Protein AF-A0A3S9XAJ3-F1 (afdb_monomer_lite)

Structure (mmCIF, N/CA/C/O backbone):
data_AF-A0A3S9XAJ3-F1
#
_entry.id   AF-A0A3S9XAJ3-F1
#
loop_
_atom_site.group_PDB
_atom_site.id
_atom_site.type_symbol
_atom_site.label_atom_id
_atom_site.label_alt_id
_atom_site.label_comp_id
_atom_site.label_asym_id
_atom_site.label_entity_id
_atom_site.label_seq_id
_atom_site.pdbx_PDB_ins_code
_atom_site.Cartn_x
_atom_site.Cartn_y
_atom_site.Cartn_z
_atom_site.occupancy
_atom_site.B_iso_or_equiv
_atom_site.auth_seq_id
_atom_site.auth_comp_id
_atom_site.auth_asym_id
_atom_site.auth_atom_id
_atom_site.pdbx_PDB_model_num
ATOM 1 N N . MET A 1 1 ? 7.765 -5.015 -3.822 1.00 49.28 1 MET A N 1
ATOM 2 C CA . MET A 1 1 ? 6.701 -5.568 -4.694 1.00 49.28 1 MET A CA 1
ATOM 3 C C . MET A 1 1 ? 5.484 -5.833 -3.830 1.00 49.28 1 MET A C 1
ATOM 5 O O . MET A 1 1 ? 5.542 -6.723 -2.991 1.00 49.28 1 MET A O 1
ATOM 9 N N . VAL A 1 2 ? 4.423 -5.046 -3.996 1.00 48.75 2 VAL A N 1
ATOM 10 C CA . VAL A 1 2 ? 3.170 -5.230 -3.253 1.00 48.75 2 VAL A CA 1
ATOM 11 C C . VAL A 1 2 ? 2.239 -6.119 -4.062 1.00 48.75 2 VAL A C 1
ATOM 13 O O . VAL A 1 2 ? 2.112 -5.968 -5.277 1.00 48.75 2 VAL A O 1
ATOM 16 N N . ILE A 1 3 ? 1.655 -7.119 -3.403 1.00 54.78 3 ILE A N 1
ATOM 17 C CA . ILE A 1 3 ? 0.802 -8.107 -4.057 1.00 54.78 3 ILE A CA 1
ATOM 18 C C . ILE A 1 3 ? -0.633 -7.864 -3.610 1.00 54.78 3 ILE A C 1
ATOM 20 O O . ILE A 1 3 ? -0.996 -8.142 -2.468 1.00 54.78 3 ILE A O 1
ATOM 24 N N . ILE A 1 4 ? -1.457 -7.388 -4.541 1.00 50.03 4 ILE A N 1
ATOM 25 C CA . ILE A 1 4 ? -2.907 -7.325 -4.356 1.00 50.03 4 ILE A CA 1
ATOM 26 C C . ILE A 1 4 ? -3.455 -8.759 -4.415 1.00 50.03 4 ILE A C 1
ATOM 28 O O . ILE A 1 4 ? -3.181 -9.520 -5.352 1.00 50.03 4 ILE A O 1
ATOM 32 N N . VAL A 1 5 ? -4.184 -9.148 -3.370 1.00 44.34 5 VAL A N 1
ATOM 33 C CA . VAL A 1 5 ? -4.751 -10.491 -3.183 1.00 44.34 5 VAL A CA 1
ATOM 34 C C . VAL A 1 5 ? -5.956 -10.680 -4.106 1.00 44.34 5 VAL A C 1
ATOM 36 O O . VAL A 1 5 ? -6.832 -9.823 -4.175 1.00 44.34 5 VAL A O 1
ATOM 39 N N . LYS A 1 6 ? -6.028 -11.822 -4.804 1.00 44.28 6 LYS A N 1
ATOM 40 C CA . LYS A 1 6 ? -7.152 -12.196 -5.690 1.00 44.28 6 LYS A CA 1
ATOM 41 C C . LYS A 1 6 ? -8.191 -13.105 -5.000 1.00 44.28 6 LYS A C 1
ATOM 43 O O . LYS A 1 6 ? -8.961 -13.768 -5.679 1.00 44.28 6 LYS A O 1
ATOM 48 N N . LEU A 1 7 ? -8.230 -13.150 -3.667 1.00 44.25 7 LEU A N 1
ATOM 49 C CA . LEU A 1 7 ? -9.216 -13.919 -2.893 1.00 44.25 7 LEU A CA 1
ATOM 50 C C . LEU A 1 7 ? -10.121 -12.982 -2.105 1.00 44.25 7 LEU A C 1
ATOM 52 O O . LEU A 1 7 ? -9.628 -12.302 -1.213 1.00 44.25 7 LEU A O 1
ATOM 56 N N . ALA A 1 8 ? -11.411 -12.960 -2.461 1.00 47.72 8 ALA A N 1
ATOM 57 C CA . ALA A 1 8 ? -12.544 -12.260 -1.826 1.00 47.72 8 ALA A CA 1
ATOM 58 C C . ALA A 1 8 ? -12.435 -10.726 -1.680 1.00 47.72 8 ALA A C 1
ATOM 60 O O 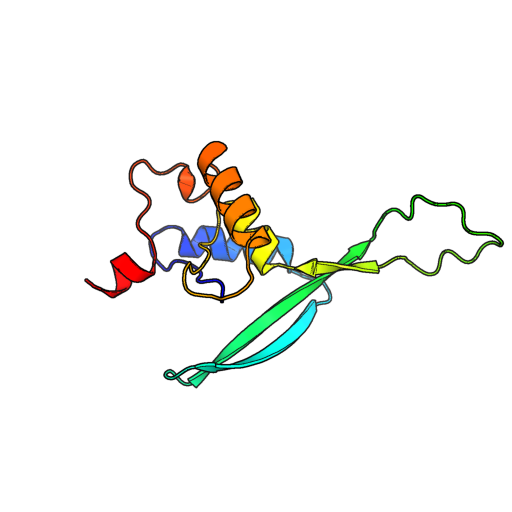. ALA A 1 8 ? -13.331 -9.987 -2.080 1.00 47.72 8 ALA A O 1
ATOM 61 N N . PHE A 1 9 ? -11.311 -10.219 -1.198 1.00 60.47 9 PHE A N 1
ATOM 62 C CA . PHE A 1 9 ? -11.024 -8.802 -1.018 1.00 60.47 9 PHE A CA 1
ATOM 63 C C . PHE A 1 9 ? -10.501 -8.116 -2.277 1.00 60.47 9 PHE A C 1
ATOM 65 O O . PHE A 1 9 ? -10.286 -6.911 -2.251 1.00 60.47 9 PHE A O 1
ATOM 72 N N . GLY A 1 10 ? -10.337 -8.835 -3.393 1.00 67.06 10 GLY A N 1
ATOM 73 C CA . GLY A 1 10 ? -9.904 -8.236 -4.660 1.00 67.06 10 GLY A CA 1
ATOM 74 C C . GLY A 1 10 ? -10.805 -7.077 -5.103 1.00 67.06 10 GLY A C 1
ATOM 75 O O . GLY A 1 10 ? -10.300 -6.046 -5.538 1.00 67.06 10 GLY A O 1
ATOM 76 N N . ASN A 1 11 ? -12.124 -7.198 -4.907 1.00 74.75 11 ASN A N 1
ATOM 77 C CA . ASN A 1 11 ? -13.076 -6.134 -5.241 1.00 74.75 11 ASN A CA 1
ATOM 78 C C . ASN A 1 11 ? -12.984 -4.946 -4.274 1.00 74.75 11 ASN A C 1
ATOM 80 O O . ASN A 1 11 ? -12.937 -3.807 -4.726 1.00 74.75 11 ASN A O 1
ATOM 84 N N . ARG A 1 12 ? -12.881 -5.198 -2.961 1.00 81.31 12 ARG A N 1
ATOM 85 C CA . ARG A 1 12 ? -12.730 -4.136 -1.947 1.00 81.31 12 ARG A CA 1
ATOM 86 C C . ARG A 1 12 ? -11.393 -3.406 -2.067 1.00 81.31 12 ARG A C 1
ATOM 88 O O . ARG A 1 12 ? -11.356 -2.189 -1.977 1.00 81.31 12 ARG A O 1
ATOM 95 N N . SER A 1 13 ? -10.314 -4.138 -2.334 1.00 78.88 13 SER A N 1
ATOM 96 C CA . SER A 1 13 ? -8.980 -3.585 -2.574 1.00 78.88 13 SER A CA 1
ATOM 97 C C . SER A 1 13 ? -8.952 -2.758 -3.862 1.00 78.88 13 SER A C 1
ATOM 99 O O . SER A 1 13 ? -8.386 -1.671 -3.877 1.00 78.88 13 SER A O 1
ATOM 101 N N . LYS A 1 14 ? -9.640 -3.206 -4.925 1.00 82.00 14 LYS A N 1
ATOM 102 C CA . LYS A 1 14 ? -9.810 -2.417 -6.155 1.00 82.00 14 LYS A CA 1
ATOM 103 C C . LYS A 1 14 ? -10.603 -1.134 -5.906 1.00 82.00 14 LYS A C 1
ATOM 105 O O . LYS A 1 14 ? -10.213 -0.093 -6.423 1.00 82.00 14 LYS A O 1
ATOM 110 N N . GLN A 1 15 ? -11.691 -1.213 -5.143 1.00 85.44 15 GLN A N 1
ATOM 111 C CA . GLN A 1 15 ? -12.508 -0.051 -4.803 1.00 85.44 15 GLN A CA 1
ATOM 112 C C . GLN A 1 15 ? -11.708 0.954 -3.970 1.00 85.44 15 GLN A C 1
ATOM 114 O O . GLN A 1 15 ? -11.557 2.086 -4.402 1.00 85.44 15 GLN A O 1
ATOM 119 N N . ALA A 1 16 ? -11.064 0.507 -2.889 1.00 85.31 16 ALA A N 1
ATOM 120 C CA . ALA A 1 16 ? -10.206 1.353 -2.061 1.00 85.31 16 ALA A CA 1
ATOM 121 C C . ALA A 1 16 ? -9.054 1.983 -2.857 1.00 85.31 16 ALA A C 1
ATOM 123 O O . ALA A 1 16 ? -8.752 3.160 -2.685 1.00 85.31 16 ALA A O 1
ATOM 124 N N . LEU A 1 17 ? -8.421 1.222 -3.757 1.00 86.12 17 LEU A N 1
ATOM 125 C CA . LEU A 1 17 ? -7.393 1.766 -4.638 1.00 86.12 17 LEU A CA 1
ATOM 126 C C . LEU A 1 17 ? -7.969 2.858 -5.539 1.00 86.12 17 LEU A C 1
ATOM 128 O O . LEU A 1 17 ? -7.368 3.923 -5.636 1.00 86.12 17 LEU A O 1
ATOM 132 N N . SER A 1 18 ? -9.117 2.594 -6.173 1.00 87.25 18 SER A N 1
ATOM 133 C CA . SER A 1 18 ? -9.825 3.573 -6.996 1.00 87.25 18 SER A CA 1
ATOM 134 C C . SER A 1 18 ? -10.096 4.832 -6.184 1.00 87.25 18 SER A C 1
ATOM 136 O O . SER A 1 18 ? -9.665 5.894 -6.591 1.00 87.25 18 SER A O 1
ATOM 138 N N . ASP A 1 19 ? -10.680 4.730 -4.996 1.00 86.06 19 ASP A N 1
ATOM 139 C CA . ASP A 1 19 ? -10.988 5.892 -4.155 1.00 86.06 19 ASP A CA 1
ATOM 140 C C . ASP A 1 19 ? -9.734 6.716 -3.802 1.00 86.06 19 ASP A C 1
ATOM 142 O O . ASP A 1 19 ? -9.783 7.943 -3.708 1.00 86.06 19 ASP A O 1
ATOM 146 N N . VAL A 1 20 ? -8.580 6.058 -3.641 1.00 82.50 20 VAL A N 1
ATOM 147 C CA . VAL A 1 20 ? -7.314 6.724 -3.312 1.00 82.50 20 VAL A CA 1
ATOM 148 C C . VAL A 1 20 ? -6.693 7.438 -4.514 1.00 82.50 20 VAL A C 1
ATOM 150 O O . VAL A 1 20 ? -6.158 8.533 -4.321 1.00 82.50 20 VAL A O 1
ATOM 153 N N . ILE A 1 21 ? -6.737 6.855 -5.717 1.00 86.38 21 ILE A N 1
ATOM 154 C CA . ILE A 1 21 ? -6.021 7.368 -6.905 1.00 86.38 21 ILE A CA 1
ATOM 155 C C . ILE A 1 21 ? -6.929 8.020 -7.955 1.00 86.38 21 ILE A C 1
ATOM 157 O O . ILE A 1 21 ? -6.428 8.629 -8.899 1.00 86.38 21 ILE A O 1
ATOM 161 N N . PHE A 1 22 ? -8.247 7.872 -7.840 1.00 85.94 22 PHE A N 1
ATOM 162 C CA . PHE A 1 22 ? -9.191 8.365 -8.835 1.00 85.94 22 PHE A CA 1
ATOM 163 C C . PHE A 1 22 ? -9.103 9.886 -8.931 1.00 85.94 22 PHE A C 1
ATOM 165 O O . PHE A 1 22 ? -9.149 10.593 -7.926 1.00 85.94 22 PHE A O 1
ATOM 172 N N . ASN A 1 23 ? -8.962 10.373 -10.165 1.00 85.75 23 ASN A N 1
ATOM 173 C CA . ASN A 1 23 ? -8.831 11.791 -10.491 1.00 85.75 23 ASN A CA 1
ATOM 174 C C . ASN A 1 23 ? -7.630 12.510 -9.833 1.00 85.75 23 ASN A C 1
ATOM 176 O O . ASN A 1 23 ? -7.692 13.713 -9.588 1.00 85.75 23 ASN A O 1
ATOM 180 N N . LYS A 1 24 ? -6.538 11.789 -9.538 1.00 83.69 24 LYS A N 1
ATOM 181 C CA . LYS A 1 24 ? -5.285 12.370 -9.028 1.00 83.69 24 LYS A CA 1
ATOM 182 C C . LYS A 1 24 ? -4.138 12.181 -10.010 1.00 83.69 24 LYS A C 1
ATOM 184 O O . LYS A 1 24 ? -4.065 11.169 -10.706 1.00 83.69 24 LYS A O 1
ATOM 189 N N . ASN A 1 25 ? -3.205 13.129 -10.003 1.00 84.75 25 ASN A N 1
ATOM 190 C CA . ASN A 1 25 ? -1.936 12.973 -10.699 1.00 84.75 25 ASN A CA 1
ATOM 191 C C . ASN A 1 25 ? -1.061 11.961 -9.952 1.00 84.75 25 ASN A C 1
ATOM 193 O O . ASN A 1 25 ? -0.914 12.021 -8.728 1.00 84.75 25 ASN A O 1
ATOM 197 N N . VAL A 1 26 ? -0.516 11.007 -10.706 1.00 88.06 26 VAL A N 1
ATOM 198 C CA . VAL A 1 26 ? 0.347 9.951 -10.179 1.00 88.06 26 VAL A CA 1
ATOM 199 C C . VAL A 1 26 ? 1.673 9.918 -10.921 1.00 88.06 26 VAL A C 1
ATOM 201 O O . VAL A 1 26 ? 1.717 9.986 -12.149 1.00 88.06 26 VAL A O 1
ATOM 204 N N . LEU A 1 27 ? 2.755 9.750 -10.170 1.00 87.00 27 LEU A N 1
ATOM 205 C CA . LEU A 1 27 ? 4.077 9.452 -10.696 1.00 87.00 27 LEU A CA 1
ATOM 206 C C . LEU A 1 27 ? 4.314 7.941 -10.642 1.00 87.00 27 LEU A C 1
ATOM 208 O O . LEU A 1 27 ? 4.031 7.289 -9.636 1.00 87.00 27 LEU A O 1
ATOM 212 N N . LEU A 1 28 ? 4.858 7.386 -11.722 1.00 85.81 28 LEU A N 1
ATOM 213 C CA . LEU A 1 28 ? 5.181 5.967 -11.833 1.00 85.81 28 LEU A CA 1
ATOM 214 C C . LEU A 1 28 ? 6.697 5.772 -11.876 1.00 85.81 28 LEU A C 1
ATOM 216 O O . LEU A 1 28 ? 7.355 6.211 -12.815 1.00 85.81 28 LEU A O 1
ATOM 220 N N . GLU A 1 29 ? 7.239 5.041 -10.907 1.00 86.00 29 GLU A N 1
ATOM 221 C CA . GLU A 1 29 ? 8.615 4.544 -10.946 1.00 86.00 29 GLU A CA 1
ATOM 222 C C . GLU A 1 29 ? 8.625 3.107 -11.464 1.00 86.00 29 GLU A C 1
ATOM 224 O O . GLU A 1 29 ? 8.105 2.194 -10.821 1.00 86.00 29 GLU A O 1
ATOM 229 N N . LEU A 1 30 ? 9.198 2.891 -12.648 1.00 84.12 30 LEU A N 1
ATOM 230 C CA . LEU A 1 30 ? 9.260 1.574 -13.277 1.00 84.12 30 LEU A CA 1
ATOM 231 C C . LEU A 1 30 ? 10.453 0.771 -12.741 1.00 84.12 30 LEU A C 1
ATOM 233 O O . LEU A 1 30 ? 11.596 1.203 -12.822 1.00 84.12 30 LEU A O 1
ATOM 237 N N . HIS A 1 31 ? 10.194 -0.450 -12.276 1.00 81.25 31 HIS A N 1
ATOM 238 C CA . HIS A 1 31 ? 11.212 -1.388 -11.783 1.00 81.25 31 HIS A CA 1
ATOM 239 C C . HIS A 1 31 ? 11.500 -2.539 -12.764 1.00 81.25 31 HIS A C 1
ATOM 241 O O . HIS A 1 31 ? 12.218 -3.481 -12.436 1.00 81.25 31 HIS A O 1
ATOM 247 N N . GLY A 1 32 ? 10.923 -2.491 -13.968 1.00 82.25 32 GLY A N 1
ATOM 248 C CA . GLY A 1 32 ? 11.102 -3.499 -15.016 1.00 82.25 32 GLY A CA 1
ATOM 249 C C . GLY A 1 32 ? 9.912 -4.448 -15.160 1.00 82.25 32 GLY A C 1
ATOM 250 O O . GLY A 1 32 ? 8.780 -4.116 -14.812 1.00 82.25 32 GLY A O 1
ATOM 251 N N . LYS A 1 33 ? 10.146 -5.636 -15.728 1.00 80.75 33 LYS A N 1
ATOM 252 C CA . LYS A 1 33 ? 9.109 -6.649 -15.989 1.00 80.75 33 LYS A CA 1
ATOM 253 C C . LYS A 1 33 ? 9.439 -7.949 -15.265 1.00 80.75 33 LYS A C 1
ATOM 255 O O . LYS A 1 33 ? 10.598 -8.339 -15.190 1.00 80.75 33 LYS A O 1
ATOM 260 N N . ASN A 1 34 ? 8.425 -8.644 -14.752 1.00 76.94 34 ASN A N 1
ATOM 261 C CA . ASN A 1 34 ? 8.627 -9.969 -14.157 1.00 76.94 34 ASN A CA 1
ATOM 262 C C . ASN A 1 34 ? 8.602 -11.100 -15.212 1.00 76.94 34 ASN A C 1
ATOM 264 O O . ASN A 1 34 ? 8.275 -10.872 -16.378 1.00 76.94 34 ASN A O 1
ATOM 268 N N . LYS A 1 35 ? 8.860 -12.346 -14.777 1.00 74.69 35 LYS A N 1
ATOM 269 C CA . LYS A 1 35 ? 8.825 -13.571 -15.611 1.00 74.69 35 LYS A CA 1
ATOM 270 C C . LYS A 1 35 ? 7.512 -13.833 -16.371 1.00 74.69 35 LYS A C 1
ATOM 272 O O . LYS A 1 35 ? 7.491 -14.582 -17.335 1.00 74.69 35 LYS A O 1
ATOM 277 N N . TYR A 1 36 ? 6.420 -13.202 -15.953 1.00 75.31 36 TYR A N 1
ATOM 278 C CA . TYR A 1 36 ? 5.099 -13.239 -16.584 1.00 75.31 36 TYR A CA 1
ATOM 279 C C . TYR A 1 36 ? 4.825 -12.008 -17.467 1.00 75.31 36 TYR A C 1
ATOM 281 O O . TYR A 1 36 ? 3.666 -11.706 -17.744 1.00 75.31 36 TYR A O 1
ATOM 289 N N . ARG A 1 37 ? 5.864 -11.263 -17.873 1.00 76.56 37 ARG A N 1
ATOM 290 C CA . ARG A 1 37 ? 5.785 -10.049 -18.710 1.00 76.56 37 ARG A CA 1
ATOM 291 C C . ARG A 1 37 ? 4.920 -8.919 -18.133 1.00 76.56 37 ARG A C 1
ATOM 293 O O . ARG A 1 37 ? 4.492 -8.034 -18.867 1.00 76.56 37 ARG A O 1
ATOM 300 N N . LYS A 1 38 ? 4.696 -8.907 -16.817 1.00 80.75 38 LYS A N 1
ATOM 301 C CA . LYS A 1 38 ? 3.978 -7.823 -16.128 1.00 80.75 38 LYS A CA 1
ATOM 302 C C . LYS A 1 38 ? 4.950 -6.724 -15.725 1.00 80.75 38 LYS A C 1
ATOM 304 O O . LYS A 1 38 ? 5.976 -7.034 -15.121 1.00 80.75 38 LYS A O 1
ATOM 309 N N . THR A 1 39 ? 4.611 -5.475 -16.030 1.00 80.62 39 THR A N 1
ATOM 310 C CA . THR A 1 39 ? 5.358 -4.298 -15.571 1.00 80.62 39 THR A CA 1
ATOM 311 C C . THR A 1 39 ? 5.236 -4.167 -14.057 1.00 80.62 39 THR A C 1
ATOM 313 O O . THR A 1 39 ? 4.139 -4.236 -13.505 1.00 80.62 39 THR A O 1
ATOM 316 N N . LEU A 1 40 ? 6.373 -4.014 -13.388 1.00 81.12 40 LEU A N 1
ATOM 317 C CA . LEU A 1 40 ? 6.470 -3.711 -11.970 1.00 81.12 40 LEU A CA 1
ATOM 318 C C . LEU A 1 40 ? 6.733 -2.218 -11.836 1.00 81.12 40 LEU A C 1
ATOM 320 O O . LEU A 1 40 ? 7.684 -1.708 -12.425 1.00 81.12 40 LEU A O 1
ATOM 324 N N . ALA A 1 41 ? 5.892 -1.535 -11.070 1.00 80.94 41 ALA A N 1
ATOM 325 C CA . ALA A 1 41 ? 6.036 -0.114 -10.822 1.00 80.94 41 ALA A CA 1
ATOM 326 C C . ALA A 1 41 ? 5.620 0.233 -9.392 1.00 80.94 41 ALA A C 1
ATOM 328 O O . ALA A 1 41 ? 4.760 -0.441 -8.812 1.00 80.94 41 ALA A O 1
ATOM 329 N N . THR A 1 42 ? 6.226 1.283 -8.852 1.00 83.94 42 THR A N 1
ATOM 330 C CA . THR A 1 42 ? 5.775 1.950 -7.629 1.00 83.94 42 THR A CA 1
ATOM 331 C C . THR A 1 42 ? 5.046 3.225 -8.024 1.00 83.94 42 THR A C 1
ATOM 333 O O . THR A 1 42 ? 5.475 3.934 -8.932 1.00 83.94 42 THR A O 1
ATOM 336 N N . ILE A 1 43 ? 3.894 3.459 -7.399 1.00 87.38 43 ILE A N 1
ATOM 337 C CA . ILE A 1 43 ? 2.992 4.560 -7.737 1.00 87.38 43 ILE A CA 1
ATOM 338 C C . ILE A 1 43 ? 3.034 5.560 -6.594 1.00 87.38 43 ILE A C 1
ATOM 340 O O . ILE A 1 43 ? 2.748 5.197 -5.450 1.00 87.38 43 ILE A O 1
ATOM 344 N N . TYR A 1 44 ? 3.332 6.811 -6.917 1.00 87.19 44 TYR A N 1
ATOM 345 C CA . TYR A 1 44 ? 3.290 7.917 -5.976 1.00 87.19 44 TYR A CA 1
ATOM 346 C C . TYR A 1 44 ? 2.171 8.873 -6.355 1.00 87.19 44 TYR A C 1
ATOM 348 O O . TYR A 1 44 ? 1.975 9.161 -7.532 1.00 87.19 44 TYR A O 1
ATOM 356 N N . THR A 1 45 ? 1.452 9.376 -5.362 1.00 85.62 45 THR A N 1
ATOM 357 C CA . THR A 1 45 ? 0.534 10.507 -5.522 1.00 85.62 45 THR A CA 1
ATOM 358 C C . THR A 1 45 ? 1.144 11.748 -4.912 1.00 85.62 45 THR A C 1
ATOM 360 O O . THR A 1 45 ? 1.735 11.672 -3.831 1.00 85.62 45 THR A O 1
ATOM 363 N N . ASP A 1 46 ? 0.916 12.884 -5.552 1.00 84.31 46 ASP A N 1
ATOM 364 C CA . ASP A 1 46 ? 1.225 14.175 -4.959 1.00 84.31 46 ASP A CA 1
ATOM 365 C C . ASP A 1 46 ? 0.162 14.489 -3.899 1.00 84.31 46 ASP A C 1
ATOM 367 O O . ASP A 1 46 ? -1.041 14.493 -4.178 1.00 84.31 46 ASP A O 1
ATOM 371 N N . VAL A 1 47 ? 0.598 14.678 -2.653 1.00 74.88 47 VAL A N 1
ATOM 372 C CA . VAL A 1 47 ? -0.269 15.109 -1.555 1.00 74.88 47 VAL A CA 1
ATOM 373 C C . VAL A 1 47 ? 0.163 16.494 -1.085 1.00 74.88 47 VAL A C 1
ATOM 375 O O . VAL A 1 47 ? 1.367 16.731 -0.924 1.00 74.88 47 VAL A O 1
ATOM 378 N N . PRO A 1 48 ? -0.787 17.418 -0.856 1.00 72.56 48 PRO A N 1
ATOM 379 C CA . PRO A 1 48 ? -0.461 18.689 -0.238 1.00 72.56 48 PRO A CA 1
ATOM 380 C C . PRO A 1 48 ? 0.026 18.399 1.180 1.00 72.56 48 PRO A C 1
ATOM 382 O O . PRO A 1 48 ? -0.695 17.822 1.996 1.00 72.56 48 PRO A O 1
ATOM 385 N N . SER A 1 49 ? 1.275 18.749 1.459 1.00 67.25 49 SER A N 1
ATOM 386 C CA . SER A 1 49 ? 1.790 18.746 2.820 1.00 67.25 49 SER A CA 1
ATOM 387 C C . SER A 1 49 ? 1.561 20.127 3.420 1.00 67.25 49 SER A C 1
ATOM 389 O O . SER A 1 49 ? 1.843 21.143 2.785 1.00 67.25 49 SER A O 1
ATOM 391 N N . SER A 1 50 ? 1.020 20.176 4.637 1.00 57.81 50 SER A N 1
ATOM 392 C CA . SER A 1 50 ? 1.044 21.399 5.431 1.00 57.81 50 SER A CA 1
ATOM 393 C C . SER A 1 50 ? 2.508 21.703 5.733 1.00 57.81 50 SER A C 1
ATOM 395 O O . SER A 1 50 ? 3.119 21.006 6.546 1.00 57.81 50 SER A O 1
ATOM 397 N N . CYS A 1 51 ? 3.095 22.682 5.041 1.00 54.25 51 CYS A N 1
ATOM 398 C CA . CYS A 1 51 ? 4.433 23.157 5.364 1.00 54.25 51 CYS A CA 1
ATOM 399 C C . CYS A 1 51 ? 4.358 23.733 6.788 1.00 54.25 51 CYS A C 1
ATOM 401 O O . CYS A 1 51 ? 3.795 24.804 7.001 1.00 54.25 51 CYS A O 1
ATOM 403 N N . GLN A 1 52 ? 4.849 22.999 7.780 1.00 57.91 52 GLN A N 1
ATOM 404 C CA . GLN A 1 52 ? 5.063 23.537 9.112 1.00 57.91 52 GLN A CA 1
ATOM 405 C C . GLN A 1 52 ? 6.557 23.764 9.237 1.00 57.91 52 GLN A C 1
ATOM 407 O O . G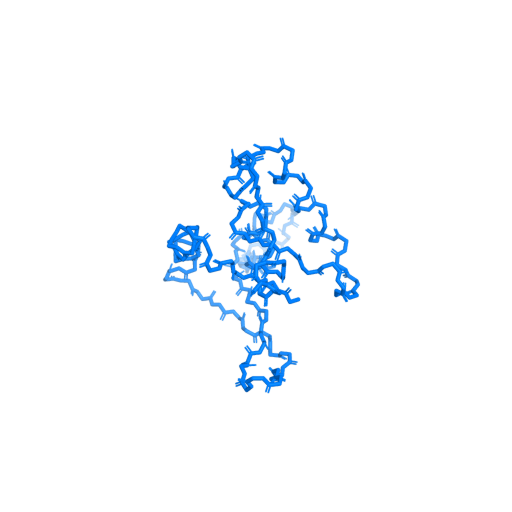LN A 1 52 ? 7.256 22.825 9.575 1.00 57.91 52 GLN A O 1
ATOM 412 N N . GLU A 1 53 ? 6.996 24.956 8.828 1.00 48.06 53 GLU A N 1
ATOM 413 C CA . GLU A 1 53 ? 8.206 25.719 9.189 1.00 48.06 53 GLU A CA 1
ATOM 414 C C . GLU A 1 53 ? 8.087 27.070 8.430 1.00 48.06 53 GLU A C 1
ATOM 416 O O . GLU A 1 53 ? 7.529 27.102 7.326 1.00 48.06 53 GLU A O 1
ATOM 421 N N . PRO A 1 54 ? 8.504 28.204 9.020 1.00 54.47 54 PRO A N 1
ATOM 422 C CA . PRO A 1 54 ? 8.187 29.540 8.518 1.00 54.47 54 PRO A CA 1
ATOM 423 C C . PRO A 1 54 ? 8.868 29.816 7.172 1.00 54.47 54 PRO A C 1
ATOM 425 O O . PRO A 1 54 ? 10.090 29.771 7.062 1.00 54.47 54 PRO A O 1
ATOM 428 N N . VAL A 1 55 ? 8.070 30.147 6.154 1.00 53.31 55 VAL A N 1
ATOM 429 C CA . VAL A 1 55 ? 8.549 30.644 4.857 1.00 53.31 55 VAL A CA 1
ATOM 430 C C . VAL A 1 55 ? 8.890 32.137 4.972 1.00 53.31 55 VAL A C 1
ATOM 432 O O . VAL A 1 55 ? 8.001 32.937 5.264 1.00 53.31 55 VAL A O 1
ATOM 435 N N . PRO A 1 56 ? 10.146 32.573 4.763 1.00 53.84 56 PRO A N 1
ATOM 436 C CA . PRO A 1 56 ? 10.441 33.990 4.595 1.00 53.84 56 PRO A CA 1
ATOM 437 C C . PRO A 1 56 ? 10.015 34.417 3.184 1.00 53.84 56 PRO A C 1
ATOM 439 O O . PRO A 1 56 ? 10.436 33.798 2.208 1.00 53.84 56 PRO A O 1
ATOM 442 N N . ASN A 1 57 ? 9.217 35.485 3.098 1.00 53.00 57 ASN A N 1
ATOM 443 C CA . ASN A 1 57 ? 8.671 36.101 1.879 1.00 53.00 57 ASN A CA 1
ATOM 444 C C . ASN A 1 57 ? 7.739 35.210 1.038 1.00 53.00 57 ASN A C 1
ATOM 446 O O . ASN A 1 57 ? 8.186 34.596 0.076 1.00 53.00 57 ASN A O 1
ATOM 450 N N . ASP A 1 58 ? 6.443 35.209 1.377 1.00 54.53 58 ASP A N 1
ATOM 451 C CA . ASP A 1 58 ? 5.251 35.112 0.502 1.00 54.53 58 ASP A CA 1
ATOM 452 C C . ASP A 1 58 ? 5.322 34.266 -0.787 1.00 54.53 58 ASP A C 1
ATOM 454 O O . ASP A 1 58 ? 4.655 34.556 -1.780 1.00 54.53 58 ASP A O 1
ATOM 458 N N . MET A 1 59 ? 6.079 33.171 -0.783 1.00 47.06 59 MET A N 1
ATOM 459 C CA . MET A 1 59 ? 6.112 32.213 -1.879 1.00 47.06 59 MET A CA 1
ATOM 460 C C . MET A 1 59 ? 5.994 30.805 -1.313 1.00 47.06 59 MET A C 1
ATOM 462 O O . MET A 1 59 ? 6.921 29.997 -1.334 1.00 47.06 59 MET A O 1
ATOM 466 N N . CYS A 1 60 ? 4.802 30.510 -0.798 1.00 53.78 60 CYS A N 1
ATOM 467 C CA . CYS A 1 60 ? 4.336 29.144 -0.612 1.00 53.78 60 CYS A CA 1
ATOM 468 C C . CYS A 1 60 ? 4.196 28.499 -2.000 1.00 53.78 60 CYS A C 1
ATOM 470 O O . CYS A 1 60 ? 3.098 28.420 -2.546 1.00 53.78 60 CYS A O 1
ATOM 472 N N . MET A 1 61 ? 5.302 28.079 -2.613 1.00 49.72 61 MET A N 1
ATOM 473 C CA . MET A 1 61 ? 5.234 27.222 -3.790 1.00 49.72 61 MET A CA 1
ATOM 474 C C . MET A 1 61 ? 4.819 25.844 -3.282 1.00 49.72 61 MET A C 1
ATOM 476 O O . MET A 1 61 ? 5.632 25.143 -2.692 1.00 49.72 61 MET A O 1
ATOM 480 N N . GLU A 1 62 ? 3.520 25.558 -3.390 1.00 57.50 62 GLU A N 1
ATOM 481 C CA . GLU A 1 62 ? 2.822 24.321 -3.022 1.00 57.50 62 GLU A CA 1
ATOM 482 C C . GLU A 1 62 ? 3.763 23.172 -2.602 1.00 57.50 62 GLU A C 1
ATOM 484 O O . GLU A 1 62 ? 4.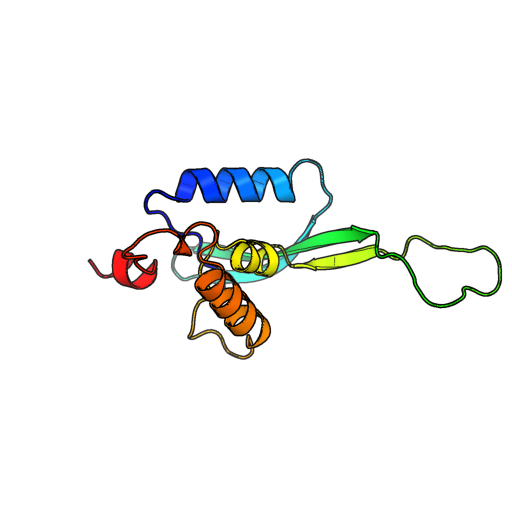282 22.450 -3.455 1.00 57.50 62 GLU A O 1
ATOM 489 N N . CYS A 1 63 ? 3.993 22.985 -1.290 1.00 60.47 63 CYS A N 1
ATOM 490 C CA . CYS A 1 63 ? 4.794 21.865 -0.783 1.00 60.47 63 CYS A CA 1
ATOM 491 C C . CYS A 1 63 ? 4.052 20.548 -1.066 1.00 60.47 63 CYS A C 1
ATOM 493 O O . CYS A 1 63 ? 3.276 20.048 -0.244 1.00 60.47 63 CYS A O 1
ATOM 495 N N . THR A 1 64 ? 4.259 19.980 -2.246 1.00 65.88 64 THR A N 1
ATOM 496 C CA . THR A 1 64 ? 3.715 18.683 -2.637 1.00 65.88 64 THR A CA 1
ATOM 497 C C . THR A 1 64 ? 4.731 17.608 -2.286 1.00 65.88 64 THR A C 1
ATOM 499 O O . THR A 1 64 ? 5.847 17.576 -2.803 1.00 65.88 64 THR A O 1
ATOM 502 N N . VAL A 1 65 ? 4.356 16.719 -1.368 1.00 78.00 65 VAL A N 1
ATOM 503 C CA . VAL A 1 65 ? 5.169 15.552 -1.011 1.00 78.00 65 VAL A CA 1
ATOM 504 C C . VAL A 1 65 ? 4.625 14.340 -1.752 1.00 78.00 65 VAL A C 1
ATOM 506 O O . VAL A 1 65 ? 3.418 14.191 -1.940 1.00 78.00 65 VAL A O 1
ATOM 509 N N . ARG A 1 66 ? 5.524 13.445 -2.167 1.00 82.00 66 ARG A N 1
ATOM 510 C CA . ARG A 1 66 ? 5.154 12.184 -2.812 1.00 82.00 66 ARG A CA 1
ATOM 511 C C . ARG A 1 66 ? 4.781 11.142 -1.769 1.00 82.00 66 ARG A C 1
ATOM 513 O O . ARG A 1 66 ? 5.623 10.695 -0.992 1.00 82.00 66 ARG A O 1
ATOM 520 N N . ALA A 1 67 ? 3.520 10.728 -1.777 1.00 85.25 67 ALA A N 1
ATOM 521 C CA . ALA A 1 67 ? 3.025 9.630 -0.960 1.00 85.25 67 ALA A CA 1
ATOM 522 C C . ALA A 1 67 ? 3.005 8.328 -1.767 1.00 85.25 67 ALA A C 1
ATOM 524 O O . ALA A 1 67 ? 2.440 8.276 -2.857 1.00 85.25 67 ALA A O 1
ATOM 525 N N . ASP A 1 68 ? 3.593 7.265 -1.218 1.00 87.50 68 ASP A N 1
ATOM 526 C CA . ASP A 1 68 ? 3.560 5.935 -1.828 1.00 87.50 68 ASP A CA 1
ATOM 527 C C . ASP A 1 68 ? 2.205 5.243 -1.596 1.00 87.50 68 ASP A C 1
ATOM 529 O O . ASP A 1 68 ? 1.804 4.953 -0.462 1.00 87.50 68 ASP A O 1
ATOM 533 N N . ILE A 1 69 ? 1.518 4.923 -2.692 1.00 87.06 69 ILE A N 1
ATOM 534 C CA . ILE A 1 69 ? 0.216 4.252 -2.676 1.00 87.06 69 ILE A CA 1
ATOM 535 C C . ILE A 1 69 ? 0.322 2.806 -2.205 1.00 87.06 69 ILE A C 1
ATOM 537 O O . ILE A 1 69 ? -0.565 2.317 -1.504 1.00 87.06 69 ILE A O 1
ATOM 541 N N . ASN A 1 70 ? 1.414 2.118 -2.530 1.00 85.25 70 ASN A N 1
ATOM 542 C CA . ASN A 1 70 ? 1.633 0.746 -2.088 1.00 85.25 70 ASN A CA 1
ATOM 543 C C . ASN A 1 70 ? 1.697 0.671 -0.560 1.00 85.25 70 ASN A C 1
ATOM 545 O O . ASN A 1 70 ? 1.104 -0.224 0.045 1.00 85.25 70 ASN A O 1
ATOM 549 N N . PHE A 1 71 ? 2.380 1.635 0.058 1.00 86.06 71 PHE A N 1
ATOM 550 C CA . PHE A 1 71 ? 2.431 1.772 1.507 1.00 86.06 71 PHE A CA 1
ATOM 551 C C . PHE A 1 71 ? 1.044 2.060 2.086 1.00 86.06 71 PHE A C 1
ATOM 553 O O . PHE A 1 71 ? 0.612 1.358 3.001 1.00 86.06 71 PHE A O 1
ATOM 560 N N . LYS A 1 72 ? 0.308 3.015 1.500 1.00 87.62 72 LYS A N 1
ATOM 561 C CA . LYS A 1 72 ? -1.044 3.362 1.956 1.00 87.62 72 LYS A CA 1
ATOM 562 C C . LYS A 1 72 ? -1.986 2.160 1.935 1.00 87.62 72 LYS A C 1
ATOM 564 O O . LYS A 1 72 ? -2.722 1.944 2.890 1.00 87.62 72 LYS A O 1
ATOM 569 N N . MET A 1 73 ? -1.927 1.347 0.881 1.00 86.31 73 MET A N 1
ATOM 570 C CA . MET A 1 73 ? -2.746 0.140 0.732 1.00 86.31 73 MET A CA 1
ATOM 571 C C . MET A 1 73 ? -2.451 -0.923 1.800 1.00 86.31 73 MET A C 1
ATOM 573 O O . MET A 1 73 ? -3.358 -1.651 2.207 1.00 86.31 73 MET A O 1
ATOM 577 N N . ILE A 1 74 ? -1.201 -1.026 2.257 1.00 87.12 74 ILE A N 1
ATOM 578 C CA . ILE A 1 74 ? -0.810 -1.936 3.342 1.00 87.12 74 ILE A CA 1
ATOM 579 C C . ILE A 1 74 ? -1.280 -1.387 4.691 1.00 87.12 74 ILE A C 1
ATOM 581 O O . ILE A 1 74 ? -1.848 -2.142 5.475 1.00 87.12 74 ILE A O 1
ATOM 585 N N . GLU A 1 75 ? -1.118 -0.084 4.924 1.00 85.88 75 GLU A N 1
ATOM 586 C CA . GLU A 1 75 ? -1.561 0.600 6.146 1.00 85.88 75 GLU A CA 1
ATOM 587 C C . GLU A 1 75 ? -3.071 0.433 6.384 1.00 85.88 75 GLU A C 1
ATOM 589 O O . GLU A 1 75 ? -3.497 0.096 7.488 1.00 85.88 75 GLU A O 1
ATOM 594 N N . ILE A 1 76 ? -3.894 0.578 5.339 1.00 85.94 76 ILE A N 1
ATOM 595 C CA . ILE A 1 76 ? -5.349 0.357 5.430 1.00 85.94 76 ILE A CA 1
ATOM 596 C C . ILE A 1 76 ? -5.740 -1.133 5.446 1.00 85.94 76 ILE A C 1
ATOM 598 O O . ILE A 1 76 ? -6.925 -1.465 5.444 1.00 85.94 76 ILE A O 1
ATOM 602 N N . GLY A 1 77 ? -4.767 -2.049 5.420 1.00 85.69 77 GLY A N 1
ATOM 603 C CA . GLY A 1 77 ? -5.005 -3.490 5.451 1.00 85.69 77 GLY A CA 1
ATOM 604 C C . GLY A 1 77 ? -5.655 -4.047 4.183 1.00 85.69 77 GLY A C 1
ATOM 605 O O . GLY A 1 77 ? -6.355 -5.051 4.251 1.00 85.69 77 GLY A O 1
ATOM 606 N N . MET A 1 78 ? -5.458 -3.415 3.023 1.00 83.12 78 MET A N 1
ATOM 607 C CA . MET A 1 78 ? -6.010 -3.854 1.729 1.00 83.12 78 MET A CA 1
ATOM 608 C C . MET A 1 78 ? -4.978 -4.556 0.834 1.00 83.12 78 MET A C 1
ATOM 610 O O . MET A 1 78 ? -5.317 -5.002 -0.268 1.00 83.12 78 MET A O 1
ATOM 614 N N . ALA A 1 79 ? -3.731 -4.682 1.295 1.00 84.12 79 ALA A N 1
ATOM 615 C CA . ALA A 1 79 ? -2.653 -5.359 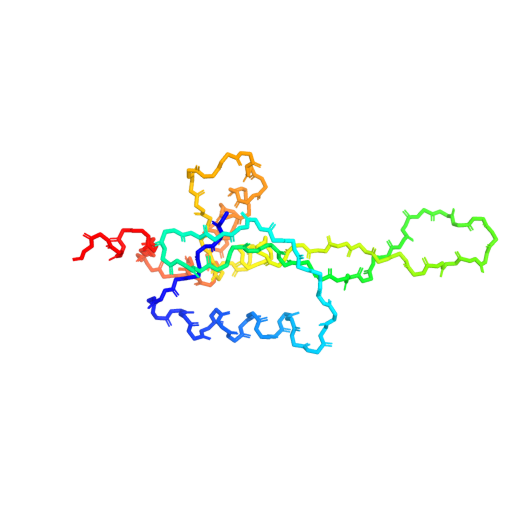0.587 1.00 84.12 79 ALA A CA 1
ATOM 616 C C . ALA A 1 79 ? -1.695 -6.095 1.536 1.00 84.12 79 ALA A C 1
ATOM 618 O O . ALA A 1 79 ? -1.618 -5.798 2.726 1.00 84.12 79 ALA A O 1
ATOM 619 N N . TRP A 1 80 ? -0.937 -7.045 0.976 1.00 80.88 80 TRP A N 1
ATOM 620 C CA . TRP A 1 80 ? 0.142 -7.744 1.675 1.00 80.88 80 TRP A CA 1
ATOM 621 C C . TRP A 1 80 ? 1.504 -7.256 1.192 1.00 80.88 80 TRP A C 1
ATOM 623 O O . TRP A 1 80 ? 1.726 -7.078 -0.014 1.00 80.88 80 TRP A O 1
ATOM 633 N N . TYR A 1 81 ? 2.435 -7.110 2.132 1.00 80.31 81 TYR A N 1
ATOM 634 C CA . TYR A 1 81 ? 3.844 -6.929 1.808 1.00 80.31 81 TYR A CA 1
ATOM 635 C C . TYR A 1 81 ? 4.488 -8.283 1.474 1.00 80.31 81 TYR A C 1
ATOM 637 O O . TYR A 1 81 ? 4.084 -9.328 1.984 1.00 80.31 81 TYR A O 1
ATOM 645 N N . TRP A 1 82 ? 5.486 -8.273 0.588 1.00 74.88 82 TRP A N 1
ATOM 646 C CA . TRP A 1 82 ? 6.258 -9.468 0.251 1.00 74.88 82 TRP A CA 1
ATOM 647 C C . TRP A 1 82 ? 7.490 -9.567 1.161 1.00 74.88 82 TRP A C 1
ATOM 649 O O . TRP A 1 82 ? 8.376 -8.718 1.044 1.00 74.88 82 TRP A O 1
ATOM 659 N N . PRO A 1 83 ? 7.606 -10.587 2.029 1.00 69.38 83 PRO A N 1
ATOM 660 C CA . PRO A 1 83 ? 8.665 -10.631 3.040 1.00 69.38 83 PRO A CA 1
ATOM 661 C C . PRO A 1 83 ? 10.073 -10.791 2.453 1.00 69.38 83 PRO A C 1
ATOM 663 O O . PRO A 1 83 ? 11.047 -10.409 3.086 1.00 69.38 83 PRO A O 1
ATOM 666 N N . PHE A 1 84 ? 10.198 -11.288 1.218 1.00 69.44 84 PHE A N 1
ATOM 667 C CA . PHE A 1 84 ? 11.503 -11.489 0.579 1.00 69.44 84 PHE A CA 1
ATOM 668 C C . PHE A 1 84 ? 12.008 -10.269 -0.209 1.00 69.44 84 PHE A C 1
ATOM 670 O O . PHE A 1 84 ? 13.037 -10.361 -0.878 1.00 69.44 84 PHE A O 1
ATOM 677 N N . THR A 1 85 ? 11.300 -9.131 -0.199 1.00 66.31 85 THR A N 1
ATOM 678 C CA . THR A 1 85 ? 11.872 -7.898 -0.765 1.00 66.31 85 THR A CA 1
ATOM 679 C C . THR A 1 85 ? 12.836 -7.253 0.223 1.00 66.31 85 THR A C 1
ATOM 681 O O . THR A 1 85 ? 12.437 -6.946 1.343 1.00 66.31 85 THR A O 1
ATOM 684 N N . LYS A 1 86 ? 14.086 -7.026 -0.204 1.00 60.19 86 LYS A N 1
ATOM 685 C CA . LYS A 1 86 ? 15.101 -6.320 0.591 1.00 60.19 86 LYS A CA 1
ATOM 686 C C . LYS A 1 86 ? 14.642 -4.888 0.924 1.00 60.19 86 LYS A C 1
ATOM 688 O O . LYS A 1 86 ? 14.014 -4.245 0.087 1.00 60.19 86 LYS A O 1
ATOM 693 N N . ASN A 1 87 ? 15.028 -4.401 2.108 1.00 58.22 87 ASN A N 1
ATOM 694 C CA . ASN A 1 87 ? 14.988 -2.988 2.522 1.00 58.22 87 ASN A CA 1
ATOM 695 C C . ASN A 1 87 ? 13.609 -2.321 2.696 1.00 58.22 87 ASN A C 1
ATOM 697 O O . ASN A 1 87 ? 13.431 -1.157 2.362 1.00 58.22 87 ASN A O 1
ATOM 701 N N . ASN A 1 88 ? 12.635 -3.036 3.263 1.00 72.25 88 ASN A N 1
ATOM 702 C CA . ASN A 1 88 ? 11.250 -2.561 3.347 1.00 72.25 88 ASN A CA 1
ATOM 703 C C . ASN A 1 88 ? 10.671 -2.591 4.773 1.00 72.25 88 ASN A C 1
ATOM 705 O O . ASN A 1 88 ? 9.503 -2.930 4.956 1.00 72.25 88 ASN A O 1
ATOM 709 N N . GLU A 1 89 ? 11.465 -2.216 5.782 1.00 81.88 89 GLU A N 1
ATOM 710 C CA . GLU A 1 89 ? 11.028 -2.163 7.189 1.00 81.88 89 GLU A CA 1
ATOM 711 C C . GLU A 1 89 ? 9.744 -1.339 7.367 1.00 81.88 89 GLU A C 1
ATOM 713 O O . GLU A 1 89 ? 8.798 -1.795 8.006 1.00 81.88 89 GLU A O 1
ATOM 718 N N . LYS A 1 90 ? 9.654 -0.197 6.674 1.00 84.88 90 LYS A N 1
ATOM 719 C CA . LYS A 1 90 ? 8.453 0.645 6.604 1.00 84.88 90 LYS A CA 1
ATOM 720 C C . LYS A 1 90 ? 7.186 -0.153 6.257 1.00 84.88 90 LYS A C 1
ATOM 722 O O . LYS A 1 90 ? 6.157 -0.006 6.910 1.00 84.88 90 LYS A O 1
ATOM 727 N N . TYR A 1 91 ? 7.247 -1.026 5.251 1.00 83.06 91 TYR A N 1
ATOM 728 C CA . TYR A 1 91 ? 6.094 -1.835 4.843 1.00 83.06 91 TYR A CA 1
ATOM 729 C C . TYR A 1 91 ? 5.775 -2.953 5.837 1.00 83.06 91 TYR A C 1
ATOM 731 O O . TYR A 1 91 ? 4.604 -3.300 5.992 1.00 83.06 91 TYR A O 1
ATOM 739 N N . MET A 1 92 ? 6.792 -3.513 6.502 1.00 83.19 92 MET A N 1
ATOM 740 C CA . MET A 1 92 ? 6.577 -4.513 7.550 1.00 83.19 92 MET A CA 1
ATOM 741 C C . MET A 1 92 ? 5.838 -3.899 8.736 1.00 83.19 92 MET A C 1
ATOM 743 O O . MET A 1 92 ? 4.796 -4.416 9.128 1.00 83.19 92 MET A O 1
ATOM 747 N N . GLN A 1 93 ? 6.316 -2.755 9.233 1.00 87.12 93 GLN A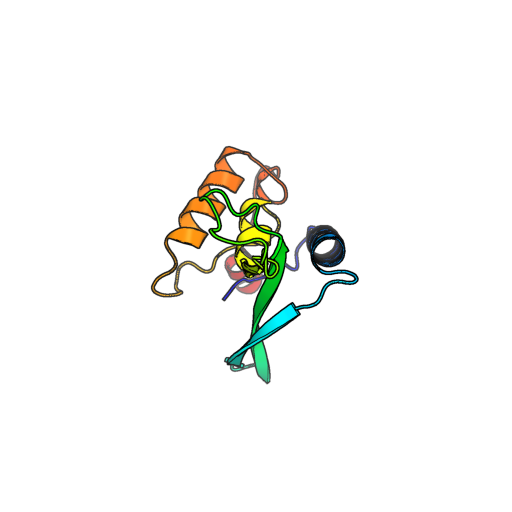 N 1
ATOM 748 C CA . GLN A 1 93 ? 5.700 -2.038 10.351 1.00 87.12 93 GLN A CA 1
ATOM 749 C C . GLN A 1 93 ? 4.244 -1.654 10.043 1.00 87.12 93 GLN A C 1
ATOM 751 O O . GLN A 1 93 ? 3.356 -1.904 10.858 1.00 87.12 93 GLN A O 1
ATOM 756 N N . ALA A 1 94 ? 3.962 -1.142 8.838 1.00 86.94 94 ALA A N 1
ATOM 757 C CA . ALA A 1 94 ? 2.590 -0.841 8.423 1.00 86.94 94 ALA A CA 1
ATOM 758 C C . ALA A 1 94 ? 1.698 -2.091 8.354 1.00 86.94 94 ALA A C 1
ATOM 760 O O . ALA A 1 94 ? 0.539 -2.048 8.765 1.00 86.94 94 ALA A O 1
ATOM 761 N N . GLY A 1 95 ? 2.230 -3.218 7.872 1.00 84.94 95 GLY A N 1
ATOM 762 C CA . GLY A 1 95 ? 1.502 -4.486 7.840 1.00 84.94 95 GLY A CA 1
ATOM 763 C C . GLY A 1 95 ? 1.184 -5.013 9.241 1.00 84.94 95 GLY A C 1
ATOM 764 O O . GLY A 1 95 ? 0.067 -5.463 9.495 1.00 84.94 95 GLY A O 1
ATOM 765 N N . GLU A 1 96 ? 2.135 -4.915 10.170 1.00 86.44 96 GLU A N 1
ATOM 766 C CA . GLU A 1 96 ? 1.918 -5.266 11.574 1.00 86.44 96 GLU A CA 1
ATOM 767 C C . GLU A 1 96 ? 0.877 -4.368 12.236 1.00 86.44 96 GLU A C 1
ATOM 769 O O . GLU A 1 96 ? 0.012 -4.863 12.960 1.00 86.44 96 GLU A O 1
ATOM 774 N N . GLN A 1 97 ? 0.922 -3.062 11.973 1.00 88.31 97 GLN A N 1
ATOM 775 C CA . GLN A 1 97 ? -0.055 -2.118 12.499 1.00 88.31 97 GLN A CA 1
ATOM 776 C C . GLN A 1 97 ? -1.458 -2.424 11.969 1.00 88.31 97 GLN A C 1
ATOM 778 O O . GLN A 1 97 ? -2.393 -2.526 12.759 1.00 88.31 97 GLN A O 1
ATOM 783 N N . ALA A 1 98 ? -1.605 -2.685 10.669 1.00 86.75 98 ALA A N 1
ATOM 784 C CA . ALA A 1 98 ? -2.878 -3.094 10.078 1.00 86.75 98 ALA A CA 1
ATOM 785 C C . ALA A 1 98 ? -3.406 -4.411 10.679 1.00 86.75 98 ALA A C 1
ATOM 787 O O . ALA A 1 98 ? -4.610 -4.552 10.909 1.00 86.75 98 ALA A O 1
ATOM 788 N N . ARG A 1 99 ? -2.508 -5.355 10.999 1.00 84.56 99 ARG A N 1
ATOM 789 C CA . ARG A 1 99 ? -2.847 -6.618 11.669 1.00 84.56 99 ARG A CA 1
ATOM 790 C C . ARG A 1 99 ? -3.290 -6.415 13.117 1.00 84.56 99 ARG A C 1
ATOM 792 O O . ARG A 1 99 ? -4.265 -7.036 13.534 1.00 84.56 99 ARG A O 1
ATOM 799 N N . LYS A 1 100 ? -2.614 -5.542 13.871 1.00 86.50 100 LYS A N 1
ATOM 800 C CA . LYS A 1 100 ? -3.004 -5.164 15.243 1.00 86.50 100 LYS A CA 1
ATOM 801 C C . LYS A 1 100 ? -4.366 -4.472 15.257 1.00 86.50 100 LYS A C 1
ATOM 803 O O . LYS A 1 100 ? -5.216 -4.823 16.070 1.00 86.50 100 LYS A O 1
ATOM 808 N N . SER A 1 101 ? -4.590 -3.563 14.312 1.00 86.19 101 SER A N 1
ATOM 809 C CA . SER A 1 101 ? -5.852 -2.835 14.145 1.00 86.19 101 SER A CA 1
ATOM 810 C C . SER A 1 101 ? -6.981 -3.686 13.555 1.00 86.19 101 SER A C 1
ATOM 812 O O . SER A 1 101 ? -8.124 -3.241 13.539 1.00 86.19 101 SER A O 1
ATOM 814 N N . LYS A 1 102 ? -6.684 -4.908 13.078 1.00 83.50 102 LYS A N 1
ATOM 815 C CA . LYS A 1 102 ? -7.632 -5.809 12.399 1.00 83.50 102 LYS A CA 1
ATOM 816 C C . LYS A 1 102 ? -8.391 -5.111 11.262 1.00 83.50 102 LYS A C 1
ATOM 818 O O . LYS A 1 102 ? -9.582 -5.335 11.061 1.00 83.50 102 LYS A O 1
ATOM 823 N N . THR A 1 103 ? -7.699 -4.256 10.512 1.00 78.50 103 THR A N 1
ATOM 824 C CA . THR A 1 103 ? -8.302 -3.459 9.438 1.00 78.50 103 THR A CA 1
ATOM 825 C C . THR A 1 103 ? -8.335 -4.252 8.130 1.00 78.50 103 THR A C 1
ATOM 827 O O . THR A 1 103 ? -7.363 -4.918 7.768 1.00 78.50 103 THR A O 1
ATOM 830 N N . GLY A 1 104 ? -9.443 -4.172 7.389 1.00 79.31 104 GLY A N 1
ATOM 831 C CA . GLY A 1 104 ? -9.550 -4.737 6.040 1.00 79.31 104 GLY A CA 1
ATOM 832 C C . GLY A 1 104 ? -9.389 -6.261 6.008 1.00 79.31 104 GLY A C 1
ATOM 833 O O . GLY A 1 104 ? -10.181 -6.985 6.608 1.00 79.31 104 GLY A O 1
ATOM 834 N N . LEU A 1 105 ? -8.364 -6.743 5.299 1.00 77.44 105 LEU A N 1
ATOM 835 C CA . LEU A 1 105 ? -7.992 -8.161 5.186 1.00 77.44 105 LEU A CA 1
ATOM 836 C C . LEU A 1 105 ? -7.757 -8.817 6.553 1.00 77.44 105 LEU A C 1
ATOM 838 O O . LEU A 1 105 ? -8.018 -10.004 6.718 1.00 77.44 105 LEU A O 1
ATOM 842 N N . TRP A 1 106 ? -7.265 -8.051 7.527 1.00 79.62 106 TRP A N 1
ATOM 843 C CA . TRP A 1 106 ? -6.899 -8.551 8.853 1.00 79.62 106 TRP A CA 1
ATOM 844 C C . TRP A 1 106 ? -8.087 -8.687 9.814 1.00 79.62 106 TRP A C 1
ATOM 846 O O . TRP A 1 106 ? -7.908 -9.184 10.924 1.00 79.62 106 TRP A O 1
ATOM 856 N N . ALA A 1 107 ? -9.283 -8.251 9.405 1.00 80.62 107 ALA A N 1
ATOM 857 C CA . ALA A 1 107 ? -10.523 -8.489 10.143 1.00 80.62 107 ALA A CA 1
ATOM 858 C C . ALA A 1 107 ? -10.993 -9.951 10.043 1.00 80.62 107 ALA A C 1
ATOM 860 O O . ALA A 1 107 ? -11.749 -10.418 10.895 1.00 80.62 107 ALA A O 1
ATOM 861 N N . ASP A 1 108 ? -10.576 -10.664 8.993 1.00 77.69 108 ASP A N 1
ATOM 862 C CA . ASP A 1 108 ? -10.927 -12.066 8.789 1.00 77.69 108 ASP A CA 1
ATOM 863 C C . ASP A 1 108 ? -10.255 -12.958 9.851 1.00 77.69 108 ASP A C 1
ATOM 865 O O . ASP A 1 108 ? -9.142 -12.681 10.303 1.00 77.69 108 ASP A O 1
ATOM 869 N N . LYS A 1 109 ? -10.917 -14.050 10.254 1.00 73.94 109 LYS A N 1
ATOM 870 C CA . LYS A 1 109 ? -10.394 -14.983 11.265 1.00 73.94 109 LYS A CA 1
ATOM 871 C C . LYS A 1 109 ? -9.138 -15.705 10.781 1.00 73.94 109 LYS A C 1
ATOM 873 O O . LYS A 1 109 ? -8.261 -15.967 11.596 1.00 73.94 109 LYS A O 1
ATOM 878 N N . ASN A 1 110 ? -9.052 -16.015 9.485 1.00 75.25 110 ASN A N 1
ATOM 879 C CA . ASN A 1 110 ? -7.932 -16.747 8.886 1.00 75.25 110 ASN A CA 1
ATOM 880 C C . ASN A 1 110 ? -7.474 -16.085 7.575 1.00 75.25 110 ASN A C 1
ATOM 882 O O . ASN A 1 110 ? -7.762 -16.596 6.489 1.00 75.25 110 ASN A O 1
ATOM 886 N N . PRO A 1 111 ? -6.754 -14.953 7.641 1.00 76.69 111 PRO A N 1
ATOM 887 C CA . PRO A 1 111 ? -6.286 -14.267 6.448 1.00 76.69 111 PRO A CA 1
ATOM 888 C C . PRO A 1 111 ? -5.167 -15.085 5.778 1.00 76.69 111 PRO A C 1
ATOM 890 O O . PRO A 1 111 ? -4.089 -15.276 6.340 1.00 76.69 111 PRO A O 1
ATOM 893 N N . ILE A 1 112 ? -5.426 -15.588 4.566 1.00 77.81 112 ILE A N 1
ATOM 894 C CA . ILE A 1 112 ? -4.464 -16.386 3.787 1.00 77.81 112 ILE A CA 1
ATOM 895 C C . ILE A 1 112 ? -3.621 -15.456 2.915 1.00 77.81 112 ILE A 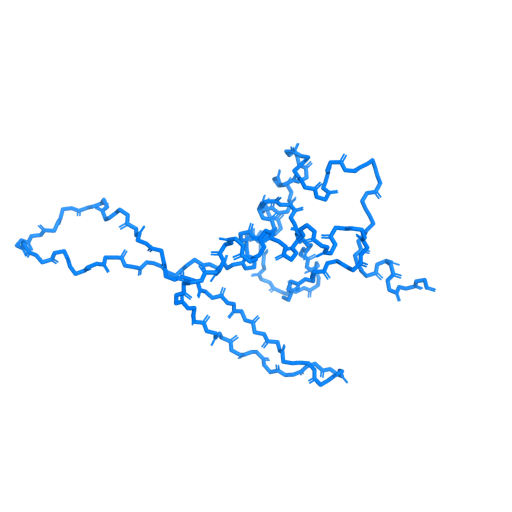C 1
ATOM 897 O O . ILE A 1 112 ? -4.152 -14.661 2.133 1.00 77.81 112 ILE A O 1
ATOM 901 N N . ALA A 1 113 ? -2.299 -15.588 3.005 1.00 77.81 113 ALA A N 1
ATOM 902 C CA . ALA A 1 113 ? -1.395 -14.786 2.202 1.00 77.81 113 ALA A CA 1
ATOM 903 C C . ALA A 1 113 ? -1.461 -15.166 0.707 1.00 77.81 113 ALA A C 1
ATOM 905 O O . ALA A 1 113 ? -1.644 -16.334 0.346 1.00 77.81 113 ALA A O 1
ATOM 906 N N . PRO A 1 114 ? -1.260 -14.203 -0.212 1.00 75.31 114 PRO A N 1
ATOM 907 C CA . PRO A 1 114 ? -1.415 -14.458 -1.641 1.00 75.31 114 PRO A CA 1
ATOM 908 C C . PRO A 1 114 ? -0.386 -15.437 -2.227 1.00 75.31 114 PRO A C 1
ATOM 910 O O . PRO A 1 114 ? -0.662 -16.026 -3.271 1.00 75.31 114 PRO A O 1
ATOM 913 N N . TRP A 1 115 ? 0.789 -15.626 -1.611 1.00 74.81 115 TRP A N 1
ATOM 914 C CA . TRP A 1 115 ? 1.716 -16.689 -2.028 1.00 74.81 115 TRP A CA 1
ATOM 915 C C . TRP A 1 115 ? 1.249 -18.071 -1.616 1.00 74.81 115 TRP A C 1
ATOM 917 O O . TRP A 1 115 ? 1.363 -18.989 -2.420 1.00 74.81 115 TRP A O 1
ATOM 927 N N . ASP A 1 116 ? 0.716 -18.215 -0.406 1.00 76.62 116 ASP A N 1
ATOM 928 C CA . ASP A 1 116 ? 0.209 -19.496 0.077 1.00 76.62 116 ASP A CA 1
ATOM 929 C C . ASP A 1 116 ? -1.005 -19.930 -0.741 1.00 76.62 116 ASP A C 1
ATOM 931 O O . ASP A 1 116 ? -1.119 -21.097 -1.103 1.00 76.62 116 ASP A O 1
ATOM 935 N N . PHE A 1 117 ? -1.847 -18.975 -1.152 1.00 73.38 117 PHE A N 1
ATOM 936 C CA . PHE A 1 117 ? -2.925 -19.254 -2.096 1.00 73.38 117 PHE A CA 1
ATOM 937 C C . PHE A 1 117 ? -2.414 -19.734 -3.461 1.00 73.38 117 PHE A C 1
ATOM 939 O O . PHE A 1 117 ? -2.947 -20.687 -4.009 1.00 73.38 117 PHE A O 1
ATOM 946 N N . ARG A 1 118 ? -1.376 -19.096 -4.019 1.00 69.12 118 ARG A N 1
ATOM 947 C CA . ARG A 1 118 ? -0.820 -19.468 -5.336 1.00 69.12 118 ARG A CA 1
ATOM 948 C C . ARG A 1 118 ? -0.063 -20.800 -5.341 1.00 69.12 118 ARG A C 1
ATOM 950 O O . ARG A 1 118 ? 0.312 -21.251 -6.417 1.00 69.12 118 ARG A O 1
ATOM 957 N N . ARG A 1 119 ? 0.254 -21.353 -4.167 1.00 71.25 119 ARG A N 1
ATOM 958 C CA . ARG A 1 119 ? 0.944 -22.643 -4.015 1.00 71.25 119 ARG A CA 1
ATOM 959 C C . ARG A 1 119 ? -0.015 -23.835 -3.952 1.00 71.25 119 ARG A C 1
ATOM 961 O O . ARG A 1 119 ? 0.475 -24.956 -4.033 1.00 71.25 119 ARG A O 1
ATOM 968 N N . LYS A 1 120 ? -1.318 -23.596 -3.776 1.00 58.84 120 LYS A N 1
ATOM 969 C CA . LYS A 1 120 ? -2.369 -24.608 -3.942 1.00 58.84 120 LYS A CA 1
ATOM 970 C C . LYS A 1 120 ? -2.748 -24.726 -5.410 1.00 58.84 120 LYS A C 1
ATOM 972 O O . LYS A 1 120 ? -2.985 -25.873 -5.830 1.00 58.84 120 LYS A O 1
#

pLDDT: mean 74.93, std 12.86, range [44.25, 88.31]

Radius of gyration: 16.83 Å; chains: 1; bounding box: 28×61×34 Å

Organism: NCBI:txid2213226

InterPro domains:
  IPR016071 Staphylococcal nuclease (SNase-like), OB-fold [PF00565] (8-108)
  IPR035437 SNase-like, OB-fold superfamily [G3DSA:2.40.50.90] (6-116)
  IPR035437 SNase-like, OB-fold superfamily [SSF50199] (8-115)

Sequence (120 aa):
MVIIVKLAFGNRSKQALSDVIFNKNVLLELHGKNKYRKTLATIYTDVPSSCQEPVPNDMCMECTVRADINFKMIEIGMAWYWPFTKNNEKYMQAGEQARKSKTGLWADKNPIAPWDFRRK

Secondary structure (DSSP, 8-state):
--B---SSTHHHHHHHHHHHHTT--EEEEEEEE-TTSPEEEEEEEEEE----SPPSSS-----EEEEEHHHHHHHTTSSB--TTSTT-HHHHHHHHHHHHTT-GGGGSSS---HHHHHT-

Foldseek 3Di:
DWDQAPPPLNVVLVVVLCVVPPPFDKDWDWPQADPVRDTDIWIWTWDQDPPPDDDDDDDCPGPTDTDTPSLVCLLQVRIDDDPPDPDPVSSVVSNVNCLVVCGRLNVDPDRDHRVNVVVD